Protein AF-A0A0D0V411-F1 (afdb_monomer_lite)

Structure (mmCIF, N/CA/C/O backbone):
data_AF-A0A0D0V411-F1
#
_entry.id   AF-A0A0D0V411-F1
#
loop_
_atom_site.group_PDB
_atom_site.id
_atom_site.type_symbol
_atom_site.label_atom_id
_atom_site.label_alt_id
_atom_site.label_comp_id
_atom_site.label_asym_id
_atom_site.label_entity_id
_atom_site.label_seq_id
_atom_site.pdbx_PDB_ins_code
_atom_site.Cartn_x
_atom_site.Cartn_y
_atom_site.Cartn_z
_atom_site.occupancy
_atom_site.B_iso_or_equiv
_atom_site.auth_seq_id
_atom_site.auth_comp_id
_atom_site.auth_asym_id
_atom_site.auth_atom_id
_atom_site.pdbx_PDB_model_num
ATOM 1 N N . MET A 1 1 ? 18.246 10.588 -54.964 1.00 43.28 1 MET A N 1
ATOM 2 C CA . MET A 1 1 ? 19.071 11.311 -53.969 1.00 43.28 1 MET A CA 1
ATOM 3 C C . MET A 1 1 ? 18.219 11.757 -52.771 1.00 43.28 1 MET A C 1
ATOM 5 O O . MET A 1 1 ? 18.131 12.940 -52.492 1.00 43.28 1 MET A O 1
ATOM 9 N N . THR A 1 2 ? 17.564 10.827 -52.066 1.00 48.88 2 THR A N 1
ATOM 10 C CA . THR A 1 2 ? 16.596 11.132 -50.979 1.00 48.88 2 THR A CA 1
ATOM 11 C C . THR A 1 2 ? 16.930 10.442 -49.648 1.00 48.88 2 THR A C 1
ATOM 13 O O . THR A 1 2 ? 16.265 10.668 -48.642 1.00 48.88 2 THR A O 1
ATOM 16 N N . SER A 1 3 ? 17.983 9.623 -49.605 1.00 53.06 3 SER A N 1
ATOM 17 C CA . SER A 1 3 ? 18.372 8.808 -48.447 1.00 53.06 3 SER A CA 1
ATOM 18 C C . SER A 1 3 ? 18.967 9.604 -47.277 1.00 53.06 3 SER A C 1
ATOM 20 O O . SER A 1 3 ? 18.960 9.112 -46.153 1.00 53.06 3 SER A O 1
ATOM 22 N N . SER A 1 4 ? 19.433 10.837 -47.498 1.00 58.56 4 SER A N 1
ATOM 23 C CA . SER A 1 4 ? 19.936 11.719 -46.433 1.00 58.56 4 SER A CA 1
ATOM 24 C C . SER A 1 4 ? 18.831 12.416 -45.628 1.00 58.56 4 SER A C 1
ATOM 26 O O . SER A 1 4 ? 19.117 12.951 -44.559 1.00 58.56 4 SER A O 1
ATOM 28 N N . LEU A 1 5 ? 17.580 12.399 -46.107 1.00 61.19 5 LEU A N 1
ATOM 29 C CA . LEU A 1 5 ? 16.441 13.050 -45.445 1.00 61.19 5 LEU A CA 1
ATOM 30 C C . LEU A 1 5 ? 15.728 12.134 -44.442 1.00 61.19 5 LEU A C 1
ATOM 32 O O . LEU A 1 5 ? 15.175 12.624 -43.461 1.00 61.19 5 LEU A O 1
ATOM 36 N N . LEU A 1 6 ? 15.799 10.811 -44.632 1.00 71.19 6 LEU A N 1
ATOM 37 C CA . LEU A 1 6 ? 15.185 9.827 -43.729 1.00 71.19 6 LEU A CA 1
ATOM 38 C C . LEU A 1 6 ? 15.686 9.935 -42.274 1.00 71.19 6 LEU A C 1
ATOM 40 O O . LEU A 1 6 ? 14.856 9.906 -41.365 1.00 71.19 6 LEU A O 1
ATOM 44 N N . PRO A 1 7 ? 16.998 10.113 -42.007 1.00 76.88 7 PRO A N 1
ATOM 45 C CA . PRO A 1 7 ? 17.489 10.291 -40.641 1.00 76.88 7 PRO A CA 1
ATOM 46 C C . PRO A 1 7 ? 16.997 11.583 -39.972 1.00 76.88 7 PRO A C 1
ATOM 48 O O . PRO A 1 7 ? 16.833 11.614 -38.754 1.00 76.88 7 PRO A O 1
ATOM 51 N N . LEU A 1 8 ? 16.772 12.648 -40.749 1.00 79.75 8 LEU A N 1
ATOM 52 C CA . LEU A 1 8 ? 16.294 13.945 -40.256 1.00 79.75 8 LEU A CA 1
ATOM 53 C C . LEU A 1 8 ? 14.801 13.901 -39.917 1.00 79.75 8 LEU A C 1
ATOM 55 O O . LEU A 1 8 ? 14.427 14.303 -38.820 1.00 79.75 8 LEU A O 1
ATOM 59 N N . GLU A 1 9 ? 13.980 13.341 -40.803 1.00 83.56 9 GLU A N 1
ATOM 60 C CA . GLU A 1 9 ? 12.541 13.106 -40.593 1.00 83.56 9 GLU A CA 1
ATOM 61 C C . GLU A 1 9 ? 12.272 12.278 -39.329 1.00 83.56 9 GLU A C 1
ATOM 63 O O . GLU A 1 9 ? 11.490 12.675 -38.466 1.00 83.56 9 GLU A O 1
ATOM 68 N N . LEU A 1 10 ? 12.998 11.167 -39.153 1.00 77.38 10 LEU A N 1
ATOM 69 C CA . LEU A 1 10 ? 12.896 10.335 -37.950 1.00 77.38 10 LEU A CA 1
ATOM 70 C C . LEU A 1 10 ? 13.258 11.107 -36.682 1.00 77.38 10 LEU A C 1
ATOM 72 O O . LEU A 1 10 ? 12.605 10.958 -35.652 1.00 77.38 10 LEU A O 1
ATOM 76 N N . ARG A 1 11 ? 14.295 11.943 -36.747 1.00 83.19 11 ARG A N 1
ATOM 77 C CA . ARG A 1 11 ? 14.756 12.723 -35.598 1.00 83.19 11 ARG A CA 1
ATOM 78 C C . ARG A 1 11 ? 13.772 13.833 -35.234 1.00 83.19 11 ARG A C 1
ATOM 80 O O . ARG A 1 11 ? 13.531 14.034 -34.048 1.00 83.19 11 ARG A O 1
ATOM 87 N N . ILE A 1 12 ? 13.169 14.493 -36.223 1.00 84.81 12 ILE A N 1
ATOM 88 C CA . ILE A 1 12 ? 12.089 15.470 -36.018 1.00 84.81 12 ILE A CA 1
ATOM 89 C C . ILE A 1 12 ? 10.877 14.778 -35.396 1.00 84.81 12 ILE A C 1
ATOM 91 O O . ILE A 1 12 ? 10.391 15.224 -34.362 1.00 84.81 12 ILE A O 1
ATOM 95 N N . ARG A 1 13 ? 10.467 13.625 -35.930 1.00 80.56 13 ARG A N 1
ATOM 96 C CA . ARG A 1 13 ? 9.345 12.849 -35.392 1.00 80.56 13 ARG A CA 1
ATOM 97 C C . ARG A 1 13 ? 9.576 12.375 -33.954 1.00 80.56 13 ARG A C 1
ATOM 99 O O . ARG A 1 13 ? 8.652 12.377 -33.144 1.00 80.56 13 ARG A O 1
ATOM 106 N N . ILE A 1 14 ? 10.811 12.004 -33.608 1.00 81.19 14 ILE A N 1
ATOM 107 C CA . ILE A 1 14 ? 11.193 11.681 -32.225 1.00 81.19 14 ILE A CA 1
ATOM 108 C C . ILE A 1 14 ? 11.068 12.919 -31.330 1.00 81.19 14 ILE A C 1
ATOM 110 O O . ILE A 1 14 ? 10.488 12.817 -30.250 1.00 81.19 14 ILE A O 1
ATOM 114 N N . LEU A 1 15 ? 11.565 14.080 -31.763 1.00 85.56 15 LEU A N 1
ATOM 115 C CA . LEU A 1 15 ? 11.461 15.324 -30.993 1.00 85.56 15 LEU A CA 1
ATOM 116 C C . LEU A 1 15 ? 10.003 15.763 -30.800 1.00 85.56 15 LEU A C 1
ATOM 118 O O . LEU A 1 15 ? 9.622 16.126 -29.691 1.00 85.56 15 LEU A O 1
ATOM 122 N N . GLU A 1 16 ? 9.168 15.646 -31.831 1.00 82.50 16 GLU A N 1
ATOM 123 C CA . GLU A 1 16 ? 7.724 15.884 -31.735 1.00 82.50 16 GLU A CA 1
ATOM 124 C C . GLU A 1 16 ? 7.070 14.936 -30.726 1.00 82.50 16 GLU A C 1
ATOM 126 O O . GLU A 1 16 ? 6.313 15.380 -29.868 1.00 82.50 16 GLU A O 1
ATOM 131 N N . SER A 1 17 ? 7.413 13.645 -30.757 1.00 76.75 17 SER A N 1
ATOM 132 C CA . SER A 1 17 ? 6.866 12.666 -29.810 1.00 76.75 17 SER A CA 1
ATOM 133 C C . SER A 1 17 ? 7.298 12.905 -28.359 1.00 76.75 17 SER A C 1
ATOM 135 O O . SER A 1 17 ? 6.556 12.574 -27.438 1.00 76.75 17 SER A O 1
ATOM 137 N N . GLN A 1 18 ? 8.480 13.488 -28.141 1.00 71.62 18 GLN A N 1
ATOM 138 C CA . GLN A 1 18 ? 8.963 13.851 -26.808 1.00 71.62 18 GLN A CA 1
ATOM 139 C C . GLN A 1 18 ? 8.278 15.113 -26.282 1.00 71.62 18 GLN A C 1
ATOM 141 O O . GLN A 1 18 ? 8.001 15.196 -25.089 1.00 71.62 18 GLN A O 1
ATOM 146 N N . LEU A 1 19 ? 8.000 16.079 -27.162 1.00 78.75 19 LEU A N 1
ATOM 147 C CA . LEU A 1 19 ? 7.380 17.347 -26.787 1.00 78.75 19 LEU A CA 1
ATOM 148 C C . LEU A 1 19 ? 5.860 17.225 -26.616 1.00 78.75 19 LEU A C 1
ATOM 150 O O . LEU A 1 19 ? 5.299 17.801 -25.689 1.00 78.75 19 LEU A O 1
ATOM 154 N N . PHE A 1 20 ? 5.200 16.471 -27.495 1.00 73.69 20 PHE A N 1
ATOM 155 C CA . PHE A 1 20 ? 3.738 16.373 -27.560 1.00 73.69 20 PHE A CA 1
ATOM 156 C C . PHE A 1 20 ? 3.181 15.032 -27.063 1.00 73.69 20 PHE A C 1
ATOM 158 O O . PHE A 1 20 ? 1.966 14.881 -26.943 1.00 73.69 20 PHE A O 1
ATOM 165 N N . GLY A 1 21 ? 4.046 14.063 -26.743 1.00 62.00 21 GLY A N 1
ATOM 166 C CA . GLY A 1 21 ? 3.636 12.691 -26.446 1.00 62.00 21 GLY A CA 1
ATOM 167 C C . GLY A 1 21 ? 3.222 11.920 -27.707 1.00 62.00 21 GLY A C 1
ATOM 168 O O . GLY A 1 21 ? 2.926 12.496 -28.753 1.00 62.00 21 GLY A O 1
ATOM 169 N N . VAL A 1 22 ? 3.209 10.585 -27.635 1.00 68.31 22 VAL A N 1
ATOM 170 C CA . VAL A 1 22 ? 2.729 9.748 -28.750 1.00 68.31 22 VAL A CA 1
ATOM 171 C C . VAL A 1 22 ? 1.205 9.633 -28.661 1.00 68.31 22 VAL A C 1
ATOM 173 O O . VAL A 1 22 ? 0.705 9.114 -27.658 1.00 68.31 22 VAL A O 1
ATOM 176 N N . PRO A 1 23 ? 0.447 10.067 -29.685 1.00 56.62 23 PRO A N 1
ATOM 177 C CA . PRO A 1 23 ? -1.002 9.940 -29.675 1.00 56.62 23 PRO A CA 1
ATOM 178 C C . PRO A 1 23 ? -1.403 8.461 -29.647 1.00 56.62 23 PRO A C 1
ATOM 180 O O . PRO A 1 23 ? -0.897 7.636 -30.412 1.00 56.62 23 PRO A O 1
ATOM 183 N N . SER A 1 24 ? -2.343 8.118 -28.765 1.00 49.78 24 SER A N 1
ATOM 184 C CA . SER A 1 24 ? -2.819 6.743 -28.545 1.00 49.78 24 SER A CA 1
ATOM 185 C C . SER A 1 24 ? -3.417 6.102 -29.804 1.00 49.78 24 SER A C 1
ATOM 187 O O . SER A 1 24 ? -3.483 4.879 -29.897 1.00 49.78 24 SER A O 1
ATOM 189 N N . SER A 1 25 ? -3.801 6.916 -30.791 1.00 57.09 25 SER A N 1
ATOM 190 C CA . SER A 1 25 ? -4.275 6.487 -32.109 1.00 57.09 25 SER A CA 1
ATOM 191 C C . SER A 1 25 ? -3.209 5.776 -32.948 1.00 57.09 25 SER A C 1
ATOM 193 O O . SER A 1 25 ? -3.562 4.922 -33.748 1.00 57.09 25 SER A O 1
ATOM 195 N N . VAL A 1 26 ? -1.918 6.069 -32.749 1.00 58.88 26 VAL A N 1
ATOM 196 C CA . VAL A 1 26 ? -0.802 5.403 -33.457 1.00 58.88 26 VAL A CA 1
ATOM 197 C C . VAL A 1 26 ? -0.412 4.084 -32.780 1.00 58.88 26 VAL A C 1
ATOM 199 O O . VAL A 1 26 ? 0.126 3.185 -33.416 1.00 58.88 26 VAL A O 1
ATOM 202 N N . LEU A 1 27 ? -0.702 3.953 -31.483 1.00 56.09 27 LEU A N 1
ATOM 203 C CA . LEU A 1 27 ? -0.490 2.725 -30.708 1.00 56.09 27 LEU A CA 1
ATOM 204 C C . LEU A 1 27 ? -1.666 1.742 -30.802 1.00 56.09 27 LEU A C 1
ATOM 206 O O . LEU A 1 27 ? -1.561 0.633 -30.278 1.00 56.09 27 LEU A O 1
ATOM 210 N N . SER A 1 28 ? -2.776 2.158 -31.412 1.00 46.66 28 SER A N 1
ATOM 211 C CA . SER A 1 28 ? -3.980 1.348 -31.560 1.00 46.66 28 SER A CA 1
ATOM 212 C C . SER A 1 28 ? -3.978 0.697 -32.939 1.00 46.66 28 SER A C 1
ATOM 214 O O . SER A 1 28 ? -4.107 1.386 -33.948 1.00 46.66 28 SER A O 1
ATOM 216 N N . ASP A 1 29 ? -3.829 -0.628 -32.985 1.00 51.69 29 ASP A N 1
ATOM 217 C CA . ASP A 1 29 ? -4.054 -1.398 -34.209 1.00 51.69 29 ASP A CA 1
ATOM 218 C C . ASP A 1 29 ? -5.486 -1.140 -34.721 1.00 51.69 29 ASP A C 1
ATOM 220 O O . ASP A 1 29 ? -6.440 -1.342 -33.960 1.00 51.69 29 ASP A O 1
ATOM 224 N N . PRO A 1 30 ? -5.687 -0.767 -36.001 1.00 55.00 30 PRO A N 1
ATOM 225 C CA . PRO A 1 30 ? -7.019 -0.524 -36.567 1.00 55.00 30 PRO A CA 1
ATOM 226 C C . PRO A 1 30 ? -7.894 -1.790 -36.661 1.00 55.00 30 PRO A C 1
ATOM 228 O O . PRO A 1 30 ? -9.068 -1.691 -37.004 1.00 55.00 30 PRO A O 1
ATOM 231 N N . ASN A 1 31 ? -7.347 -2.967 -36.334 1.00 47.56 31 ASN A N 1
ATOM 232 C CA . ASN A 1 31 ? -8.058 -4.250 -36.294 1.00 47.56 31 ASN A CA 1
ATOM 233 C C . ASN A 1 31 ? -8.446 -4.714 -34.877 1.00 47.56 31 ASN A C 1
ATOM 235 O O . ASN A 1 31 ? -8.949 -5.827 -34.725 1.00 47.56 31 ASN A O 1
ATOM 239 N N . SER A 1 32 ? -8.238 -3.903 -33.834 1.00 51.06 32 SER A N 1
ATOM 240 C CA . SER A 1 32 ? -8.748 -4.236 -32.499 1.00 51.06 32 SER A CA 1
ATOM 241 C C . SER A 1 32 ? -10.178 -3.709 -32.325 1.00 51.06 32 SER A C 1
ATOM 243 O O . SER A 1 32 ? -10.397 -2.509 -32.502 1.00 51.06 32 SER A O 1
ATOM 245 N N . PRO A 1 33 ? -11.157 -4.551 -31.939 1.00 44.12 33 PRO A N 1
ATOM 246 C CA . PRO A 1 33 ? -12.520 -4.096 -31.702 1.00 44.12 33 PRO A CA 1
ATOM 247 C C . PRO A 1 33 ? -12.576 -3.069 -30.558 1.00 44.12 33 PRO A C 1
ATOM 249 O O . PRO A 1 33 ? -11.821 -3.140 -29.587 1.00 44.12 33 PRO A O 1
ATOM 252 N N . SER A 1 34 ? -13.472 -2.098 -30.734 1.00 41.53 34 SER A N 1
ATOM 253 C CA . SER A 1 34 ? -13.699 -0.890 -29.931 1.00 41.53 34 SER A CA 1
ATOM 254 C C . SER A 1 34 ? -13.787 -1.105 -28.408 1.00 41.53 34 SER A C 1
ATOM 256 O O . SER A 1 34 ? -14.292 -2.138 -27.963 1.00 41.53 34 SER A O 1
ATOM 258 N N . PRO A 1 35 ? -13.402 -0.104 -27.588 1.00 46.84 35 PRO A N 1
ATOM 259 C CA . PRO A 1 35 ? -13.376 -0.214 -26.134 1.00 46.84 35 PRO A CA 1
ATOM 260 C C . PRO A 1 35 ? -14.776 -0.003 -25.543 1.00 46.84 35 PRO A C 1
ATOM 262 O O . PRO A 1 35 ? -15.149 1.099 -25.147 1.00 46.84 35 PRO A O 1
ATOM 265 N N . THR A 1 36 ? -15.563 -1.071 -25.456 1.00 35.34 36 THR A N 1
ATOM 266 C CA . THR A 1 36 ? -16.780 -1.097 -24.636 1.00 35.34 36 THR A CA 1
ATOM 267 C C . THR A 1 36 ? -16.441 -1.705 -23.274 1.00 35.34 36 THR A C 1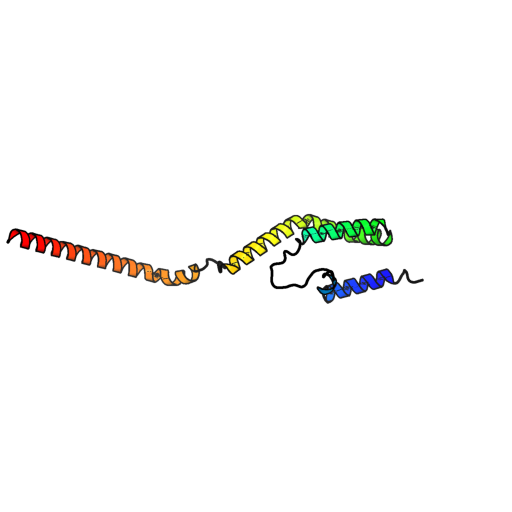
ATOM 269 O O . THR A 1 36 ? -16.272 -2.914 -23.141 1.00 35.34 36 THR A O 1
ATOM 272 N N . SER A 1 37 ? -16.271 -0.830 -22.276 1.00 41.69 37 SER A N 1
ATOM 273 C CA . SER A 1 37 ? -16.550 -1.058 -20.844 1.00 41.69 37 SER A CA 1
ATOM 274 C C . SER A 1 37 ? -16.250 -2.443 -20.251 1.00 41.69 37 SER A C 1
ATOM 276 O O . SER A 1 37 ? -17.049 -2.987 -19.493 1.00 41.69 37 SER A O 1
ATOM 278 N N . THR A 1 38 ? -15.086 -3.009 -20.543 1.00 34.84 38 THR A N 1
ATOM 279 C CA . THR A 1 38 ? -14.553 -4.148 -19.797 1.00 34.84 38 THR A CA 1
ATOM 280 C C . THR A 1 38 ? -13.075 -3.887 -19.615 1.00 34.84 38 THR A C 1
ATOM 282 O O . THR A 1 38 ? -12.430 -3.412 -20.545 1.00 34.84 38 THR A O 1
ATOM 285 N N . SER A 1 39 ? -12.561 -4.152 -18.414 1.00 43.16 39 SER A N 1
ATOM 286 C CA . SER A 1 39 ? -11.143 -4.148 -18.052 1.00 43.16 39 SER A CA 1
ATOM 287 C C . SER A 1 39 ? -10.351 -5.038 -19.023 1.00 43.16 39 SER A C 1
ATOM 289 O O . SER A 1 39 ? -10.084 -6.215 -18.777 1.00 43.16 39 SER A O 1
ATOM 291 N N . ALA A 1 40 ? -10.066 -4.505 -20.208 1.00 42.62 40 ALA A N 1
ATOM 292 C CA . ALA A 1 40 ? -9.315 -5.168 -21.244 1.00 42.62 40 ALA A CA 1
ATOM 293 C C . ALA A 1 40 ? -7.876 -5.105 -20.768 1.00 42.62 40 ALA A C 1
ATOM 295 O O . ALA A 1 40 ? -7.237 -4.059 -20.856 1.00 42.62 40 ALA A O 1
ATOM 296 N N . ARG A 1 41 ? -7.425 -6.217 -20.177 1.00 49.25 41 ARG A N 1
ATOM 297 C CA . ARG A 1 41 ? -6.029 -6.514 -19.854 1.00 49.25 41 ARG A CA 1
ATOM 298 C C . ARG A 1 41 ? -5.146 -5.959 -20.964 1.00 49.25 41 ARG A C 1
ATOM 300 O O . ARG A 1 41 ? -4.960 -6.605 -21.995 1.00 49.25 41 ARG A O 1
ATOM 307 N N . THR A 1 42 ? -4.605 -4.766 -20.756 1.00 52.78 42 THR A N 1
ATOM 308 C CA . THR A 1 42 ? -3.516 -4.278 -21.580 1.00 52.78 42 THR A CA 1
ATOM 309 C C . THR A 1 42 ? -2.413 -5.324 -21.426 1.00 52.78 42 THR A C 1
ATOM 311 O O . THR A 1 42 ? -2.102 -5.717 -20.295 1.00 52.78 42 THR A O 1
ATOM 314 N N . PRO A 1 43 ? -1.889 -5.896 -22.525 1.00 58.44 43 PRO A N 1
ATOM 315 C CA . PRO A 1 43 ? -0.819 -6.871 -22.414 1.00 58.44 43 PRO A CA 1
ATOM 316 C C . PRO A 1 43 ? 0.304 -6.208 -21.625 1.00 58.44 43 PRO A C 1
ATOM 318 O O . PRO A 1 43 ? 0.701 -5.085 -21.959 1.00 58.44 43 PRO A O 1
ATOM 321 N N . ALA A 1 44 ? 0.738 -6.879 -20.550 1.00 66.50 44 ALA A N 1
ATOM 322 C CA . ALA A 1 44 ? 1.691 -6.337 -19.588 1.00 66.50 44 ALA A CA 1
ATOM 323 C C . ALA A 1 44 ? 2.826 -5.638 -20.339 1.00 66.50 44 ALA A C 1
ATOM 325 O O . ALA A 1 44 ? 3.340 -6.175 -21.324 1.00 66.50 44 ALA A O 1
ATOM 326 N N . ILE A 1 45 ? 3.204 -4.438 -19.902 1.00 70.69 45 ILE A N 1
ATOM 327 C CA . ILE A 1 45 ? 4.150 -3.557 -20.611 1.00 70.69 45 ILE A CA 1
ATOM 328 C C . ILE A 1 45 ? 5.434 -4.313 -20.997 1.00 70.69 45 ILE A C 1
ATOM 330 O O . ILE A 1 45 ? 5.982 -4.130 -22.081 1.00 70.69 45 ILE A O 1
ATOM 334 N N . THR A 1 46 ? 5.842 -5.271 -20.169 1.00 68.56 46 THR A N 1
ATOM 335 C CA . THR A 1 46 ? 6.963 -6.185 -20.426 1.00 68.56 46 THR A CA 1
ATOM 336 C C . THR A 1 46 ? 6.813 -7.090 -21.653 1.00 68.56 46 THR A C 1
ATOM 338 O O . THR A 1 46 ? 7.798 -7.328 -22.351 1.00 68.56 46 THR A O 1
ATOM 341 N N . HIS A 1 47 ? 5.611 -7.582 -21.964 1.00 71.50 47 HIS A N 1
ATOM 342 C CA . HIS A 1 47 ? 5.350 -8.319 -23.204 1.00 71.50 47 HIS A CA 1
ATOM 343 C C . HIS A 1 47 ? 5.486 -7.415 -24.426 1.00 71.50 47 HIS A C 1
ATOM 345 O O . HIS A 1 47 ? 6.091 -7.818 -25.416 1.00 71.50 47 HIS A O 1
ATOM 351 N N . ARG A 1 48 ? 5.002 -6.173 -24.338 1.00 78.62 48 ARG A N 1
ATOM 352 C CA . ARG A 1 48 ? 5.143 -5.198 -25.425 1.00 78.62 48 ARG A CA 1
ATOM 353 C C . ARG A 1 48 ? 6.608 -4.834 -25.658 1.00 78.62 48 ARG A C 1
ATOM 355 O O . ARG A 1 48 ? 7.050 -4.857 -26.798 1.00 78.62 48 ARG A O 1
ATOM 362 N N . ILE A 1 49 ? 7.374 -4.593 -24.593 1.00 80.88 49 ILE A N 1
ATOM 363 C CA . ILE A 1 49 ? 8.820 -4.320 -24.674 1.00 80.88 49 ILE A CA 1
ATOM 364 C C . ILE A 1 49 ? 9.562 -5.484 -25.341 1.00 80.88 49 ILE A C 1
ATOM 366 O O . ILE A 1 49 ? 10.397 -5.261 -26.215 1.00 80.88 49 ILE A O 1
ATOM 370 N N . ARG A 1 50 ? 9.235 -6.732 -24.978 1.00 80.56 50 ARG A N 1
ATOM 371 C CA . ARG A 1 50 ? 9.856 -7.917 -25.586 1.00 80.56 50 ARG A CA 1
ATOM 372 C C . ARG A 1 50 ? 9.514 -8.054 -27.071 1.00 80.56 50 ARG A C 1
ATOM 374 O O . ARG A 1 50 ? 10.411 -8.319 -27.864 1.00 80.56 50 ARG A O 1
ATOM 381 N N . ASN A 1 51 ? 8.256 -7.835 -27.446 1.00 83.25 51 ASN A N 1
ATOM 382 C CA . ASN A 1 51 ? 7.828 -7.901 -28.844 1.00 83.25 51 ASN A CA 1
ATOM 383 C C . ASN A 1 51 ? 8.488 -6.795 -29.681 1.00 83.25 51 ASN A C 1
ATOM 385 O O . ASN A 1 51 ? 8.962 -7.056 -30.781 1.00 83.25 51 ASN A O 1
ATOM 389 N N . VAL A 1 52 ? 8.584 -5.577 -29.137 1.00 83.62 52 VAL A N 1
ATOM 390 C CA . VAL A 1 52 ? 9.268 -4.451 -29.790 1.00 83.62 52 VAL A CA 1
ATOM 391 C C . VAL A 1 52 ? 10.751 -4.748 -29.981 1.00 83.62 52 VAL A C 1
ATOM 393 O O . VAL A 1 52 ? 11.264 -4.521 -31.071 1.00 83.62 52 VAL A O 1
ATOM 396 N N . LYS A 1 53 ? 11.429 -5.314 -28.973 1.00 81.50 53 LYS A N 1
ATOM 397 C CA . LYS A 1 53 ? 12.813 -5.784 -29.116 1.00 81.50 53 LYS A CA 1
ATOM 398 C C . LYS A 1 53 ? 12.939 -6.778 -30.272 1.00 81.50 53 LYS A C 1
ATOM 400 O O . L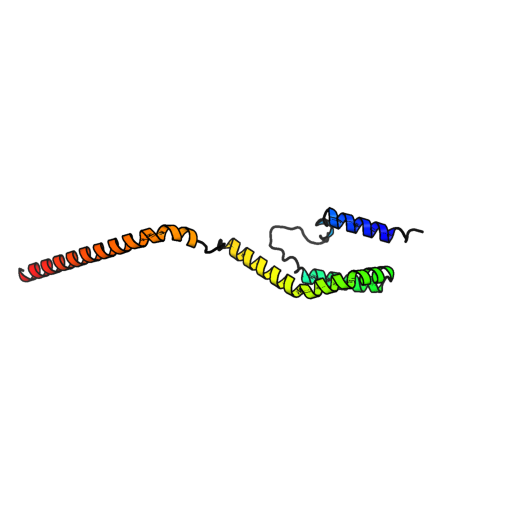YS A 1 53 ? 13.774 -6.586 -31.141 1.00 81.50 53 LYS A O 1
ATOM 405 N N . GLN A 1 54 ? 12.093 -7.805 -30.300 1.00 85.06 54 GLN A N 1
ATOM 406 C CA . GLN A 1 54 ? 12.172 -8.860 -31.309 1.00 85.06 54 GLN A CA 1
ATOM 407 C C . GLN A 1 54 ? 11.929 -8.329 -32.731 1.00 85.06 54 GLN A C 1
ATOM 409 O O . GLN A 1 54 ? 12.641 -8.713 -33.655 1.00 85.06 54 GLN A O 1
ATOM 414 N N . CYS A 1 55 ? 10.979 -7.406 -32.905 1.00 83.38 55 CYS A N 1
ATOM 415 C CA . CYS A 1 55 ? 10.767 -6.730 -34.187 1.00 83.38 55 CYS A CA 1
ATOM 416 C C . CYS A 1 55 ? 11.952 -5.840 -34.582 1.00 83.38 55 CYS A C 1
ATOM 418 O O . CYS A 1 55 ? 12.311 -5.781 -35.755 1.00 83.38 55 CYS A O 1
ATOM 420 N N . LEU A 1 56 ? 12.562 -5.140 -33.624 1.00 79.44 56 LEU A N 1
ATOM 421 C CA . LEU A 1 56 ? 13.724 -4.288 -33.873 1.00 79.44 56 LEU A CA 1
ATOM 422 C C . LEU A 1 56 ? 14.978 -5.094 -34.224 1.00 79.44 56 LEU A C 1
ATOM 424 O O . LEU A 1 56 ? 15.729 -4.670 -35.098 1.00 79.44 56 LEU A O 1
ATOM 428 N N . ASP A 1 57 ? 15.171 -6.254 -33.600 1.00 81.38 57 ASP A N 1
ATOM 429 C CA . ASP A 1 57 ? 16.268 -7.171 -33.911 1.00 81.38 57 ASP A CA 1
ATOM 430 C C . ASP A 1 57 ? 16.113 -7.716 -35.349 1.00 81.38 57 ASP A C 1
ATOM 432 O O . ASP A 1 57 ? 17.045 -7.628 -36.147 1.00 81.38 57 ASP A O 1
ATOM 436 N N . GLN A 1 58 ? 14.901 -8.142 -35.736 1.00 85.50 58 GLN A N 1
ATOM 437 C CA . GLN A 1 58 ? 14.586 -8.574 -37.111 1.00 85.50 58 GLN A CA 1
ATOM 438 C C . GLN A 1 58 ? 14.772 -7.454 -38.146 1.00 85.50 58 GLN A C 1
ATOM 440 O O . GLN A 1 58 ? 15.293 -7.672 -39.240 1.00 85.50 58 GLN A O 1
ATOM 445 N N . LEU A 1 59 ? 14.358 -6.230 -37.812 1.00 80.44 59 LEU A N 1
ATOM 446 C CA . LEU A 1 59 ? 14.512 -5.086 -38.707 1.00 80.44 59 LEU A CA 1
ATOM 447 C C . LEU A 1 59 ? 15.980 -4.649 -38.815 1.00 80.44 59 LEU A C 1
ATOM 449 O O . LEU A 1 59 ? 16.422 -4.234 -39.888 1.00 80.44 59 LEU A O 1
ATOM 453 N N . GLY A 1 60 ? 16.746 -4.791 -37.731 1.00 76.00 60 GLY A N 1
ATOM 454 C CA . GLY A 1 60 ? 18.191 -4.603 -37.704 1.00 76.00 60 GLY A CA 1
ATOM 455 C C . GLY A 1 60 ? 18.901 -5.539 -38.676 1.00 76.00 60 GLY A C 1
ATOM 456 O O . GLY A 1 60 ? 19.746 -5.082 -39.435 1.00 76.00 60 GLY A O 1
ATOM 457 N N . GLU A 1 61 ? 18.519 -6.815 -38.749 1.00 81.56 61 GLU A N 1
ATOM 458 C CA . GLU A 1 61 ? 19.095 -7.767 -39.712 1.00 81.56 61 GLU A CA 1
ATOM 459 C C . GLU A 1 61 ? 18.886 -7.339 -41.175 1.00 81.56 61 GLU A C 1
ATOM 461 O O . GLU A 1 61 ? 19.775 -7.538 -42.003 1.00 81.56 61 GLU A O 1
ATOM 466 N N . SER A 1 62 ? 17.762 -6.677 -41.476 1.00 83.62 62 SER A N 1
ATOM 467 C CA . SER A 1 62 ? 17.415 -6.221 -42.830 1.00 83.62 62 SER A CA 1
ATOM 468 C C . SER A 1 62 ? 18.124 -4.937 -43.296 1.00 83.62 62 SER A C 1
ATOM 470 O O . SER A 1 62 ? 18.144 -4.660 -44.496 1.00 83.62 62 SER A O 1
ATOM 472 N N . SER A 1 63 ? 18.693 -4.129 -42.386 1.00 84.56 63 SER A N 1
ATOM 473 C CA . SER A 1 63 ? 19.250 -2.809 -42.727 1.00 84.56 63 SER A CA 1
ATOM 474 C C . SER A 1 63 ? 20.395 -2.371 -41.809 1.00 84.56 63 SER A C 1
ATOM 476 O O . SER A 1 63 ? 20.207 -2.115 -40.620 1.00 84.56 63 SER A O 1
ATOM 478 N N . ASP A 1 64 ? 21.584 -2.159 -42.379 1.00 76.88 64 ASP A N 1
ATOM 479 C CA . ASP A 1 64 ? 22.773 -1.709 -41.635 1.00 76.88 64 ASP A CA 1
ATOM 480 C C . ASP A 1 64 ? 22.633 -0.293 -41.041 1.00 76.88 64 ASP A C 1
ATOM 482 O O . ASP A 1 64 ? 23.257 0.033 -40.028 1.00 76.88 64 ASP A O 1
ATOM 486 N N . GLY A 1 65 ? 21.778 0.553 -41.628 1.00 76.88 65 GLY A N 1
ATOM 487 C CA . GLY A 1 65 ? 21.444 1.864 -41.061 1.00 76.88 65 GLY A CA 1
ATOM 488 C C . GLY A 1 65 ? 20.653 1.747 -39.756 1.00 76.88 65 GLY A C 1
ATOM 489 O O . GLY A 1 65 ? 20.881 2.513 -38.818 1.00 76.88 65 GLY A O 1
ATOM 490 N N . VAL A 1 66 ? 19.770 0.747 -39.673 1.00 75.94 66 VAL A N 1
ATOM 491 C CA . VAL A 1 66 ? 19.014 0.428 -38.457 1.00 75.94 66 VAL A CA 1
ATOM 492 C C . VAL A 1 66 ? 19.934 -0.196 -37.413 1.00 75.94 66 VAL A C 1
ATOM 494 O O . VAL A 1 66 ? 19.837 0.196 -36.256 1.00 75.94 66 VAL A O 1
ATOM 497 N N . LYS A 1 67 ? 20.891 -1.054 -37.800 1.00 76.44 67 LYS A N 1
ATOM 498 C CA . LYS A 1 67 ? 21.896 -1.608 -36.868 1.00 76.44 67 LYS A CA 1
ATOM 499 C C . LYS A 1 67 ? 22.695 -0.523 -36.154 1.00 76.44 67 LYS A C 1
ATOM 501 O O . LYS A 1 67 ? 22.772 -0.540 -34.932 1.00 76.44 67 LYS A O 1
ATOM 506 N N . ARG A 1 68 ? 23.221 0.467 -36.888 1.00 78.81 68 ARG A N 1
ATOM 507 C CA . ARG A 1 68 ? 23.972 1.588 -36.285 1.00 78.81 68 ARG A CA 1
ATOM 508 C C . ARG A 1 68 ? 23.132 2.414 -35.317 1.00 78.81 68 ARG A C 1
ATOM 510 O O . ARG A 1 68 ? 23.637 2.873 -34.297 1.00 78.81 68 ARG A O 1
ATOM 517 N N . LEU A 1 69 ? 21.853 2.614 -35.634 1.00 78.06 69 LEU A N 1
ATOM 518 C CA . LEU A 1 69 ? 20.915 3.248 -34.711 1.00 78.06 69 LEU A CA 1
ATOM 519 C C . LEU A 1 69 ? 20.704 2.372 -33.475 1.00 78.06 69 LEU A C 1
ATOM 521 O O . LEU A 1 69 ? 20.838 2.869 -32.360 1.00 78.06 69 LEU A O 1
ATOM 525 N N . LEU A 1 70 ? 20.430 1.080 -33.664 1.00 76.81 70 LEU A N 1
ATOM 526 C CA . LEU A 1 70 ? 20.211 0.117 -32.588 1.00 76.81 70 LEU A CA 1
ATOM 527 C C . LEU A 1 70 ? 21.393 0.068 -31.622 1.00 76.81 70 LEU A C 1
ATOM 529 O O . LEU A 1 70 ? 21.204 0.054 -30.412 1.00 76.81 70 LEU A O 1
ATOM 533 N N . GLU A 1 71 ? 22.609 0.117 -32.154 1.00 80.69 71 GLU A N 1
ATOM 534 C CA . GLU A 1 71 ? 23.846 0.125 -31.384 1.00 80.69 71 GLU A CA 1
ATOM 535 C C . GLU A 1 71 ? 23.951 1.367 -30.487 1.00 80.69 71 GLU A C 1
ATOM 537 O O . GLU A 1 71 ? 24.311 1.252 -29.316 1.00 80.69 71 GLU A O 1
ATOM 542 N N . GLY A 1 72 ? 23.486 2.528 -30.964 1.00 81.12 72 GLY A N 1
ATOM 543 C CA . GLY A 1 72 ? 23.336 3.742 -30.152 1.00 81.12 72 GLY A CA 1
ATOM 544 C C . GLY A 1 72 ? 22.223 3.678 -29.090 1.00 81.12 72 GLY A C 1
ATOM 545 O O . GLY A 1 72 ? 22.269 4.420 -28.107 1.00 81.12 72 GLY A O 1
ATOM 546 N N . TYR A 1 73 ? 21.233 2.794 -29.251 1.00 79.50 73 TYR A N 1
ATOM 547 C CA . TYR A 1 73 ? 20.141 2.574 -28.289 1.00 79.50 73 TYR A CA 1
ATOM 548 C C . TYR A 1 73 ? 20.320 1.320 -27.418 1.00 79.50 73 TYR A C 1
ATOM 550 O O . TYR A 1 73 ? 19.550 1.123 -26.476 1.00 79.50 73 TYR A O 1
ATOM 558 N N . SER A 1 74 ? 21.347 0.512 -27.680 1.00 80.50 74 SER A N 1
ATOM 559 C CA . SER A 1 74 ? 21.606 -0.785 -27.041 1.00 80.50 74 SER A CA 1
ATOM 560 C C . SER A 1 74 ? 21.670 -0.689 -25.515 1.00 80.50 74 SER A C 1
ATOM 562 O O . SER A 1 74 ? 21.025 -1.466 -24.813 1.00 80.50 74 SER A O 1
ATOM 564 N N . VAL A 1 75 ? 22.353 0.336 -25.002 1.00 85.25 75 VAL A N 1
ATOM 565 C CA . VAL A 1 75 ? 22.482 0.615 -23.565 1.00 85.25 75 VAL A CA 1
ATOM 566 C C . VAL A 1 75 ? 21.126 0.938 -22.932 1.00 85.25 75 VAL A C 1
ATOM 568 O O . VAL A 1 75 ? 20.801 0.431 -21.861 1.00 85.25 75 VAL A O 1
ATOM 571 N N . LYS A 1 76 ? 20.293 1.741 -23.606 1.00 85.44 76 LYS A N 1
ATOM 572 C CA . LYS A 1 76 ? 18.956 2.101 -23.103 1.00 85.44 76 LYS A CA 1
ATOM 573 C C . LYS A 1 76 ? 18.031 0.889 -23.093 1.00 85.44 76 LYS A C 1
ATOM 575 O O . LYS A 1 76 ? 17.261 0.713 -22.155 1.00 85.44 76 LYS A O 1
ATOM 580 N N . LEU A 1 77 ? 18.121 0.048 -24.122 1.00 82.06 77 LEU A N 1
ATOM 581 C CA . LEU A 1 77 ? 17.343 -1.180 -24.209 1.00 82.06 77 LEU A CA 1
ATOM 582 C C . LEU A 1 77 ? 17.745 -2.171 -23.109 1.00 82.06 77 LEU A C 1
ATOM 584 O O . LEU A 1 77 ? 16.871 -2.733 -22.457 1.00 82.06 77 LEU A O 1
ATOM 588 N N . ALA A 1 78 ? 19.047 -2.347 -22.871 1.00 84.44 78 ALA A N 1
ATOM 589 C CA . ALA A 1 78 ? 19.559 -3.192 -21.796 1.00 84.44 78 ALA A CA 1
ATOM 590 C C . ALA A 1 78 ? 19.062 -2.723 -20.420 1.00 84.44 78 ALA A C 1
ATOM 592 O O . ALA A 1 78 ? 18.499 -3.523 -19.678 1.00 84.44 78 ALA A O 1
ATOM 593 N N . MET A 1 79 ? 19.151 -1.419 -20.139 1.00 86.56 79 MET A N 1
ATOM 594 C CA . MET A 1 79 ? 18.653 -0.819 -18.897 1.00 86.56 79 MET A CA 1
ATOM 595 C C . MET A 1 79 ? 17.149 -1.065 -18.688 1.00 86.56 79 MET A C 1
ATOM 597 O O . MET A 1 79 ? 16.718 -1.419 -17.595 1.00 86.56 79 MET A O 1
ATOM 601 N N . VAL A 1 80 ? 16.331 -0.920 -19.737 1.00 85.06 80 VAL A N 1
ATOM 602 C CA . VAL A 1 80 ? 14.880 -1.173 -19.655 1.00 85.06 80 VAL A CA 1
ATOM 603 C C . VAL A 1 80 ? 14.567 -2.657 -19.434 1.00 85.06 80 VAL A C 1
ATOM 605 O O . VAL A 1 80 ? 13.600 -2.987 -18.749 1.00 85.06 80 VAL A O 1
ATOM 608 N N . LEU A 1 81 ? 15.361 -3.564 -20.006 1.00 85.00 81 LEU A N 1
ATOM 609 C CA . LEU A 1 81 ? 15.189 -5.005 -19.811 1.00 85.00 81 LEU A CA 1
ATOM 610 C C . LEU A 1 81 ? 15.605 -5.456 -18.411 1.00 85.00 81 LEU A C 1
ATOM 612 O O . LEU A 1 81 ? 14.942 -6.321 -17.844 1.00 85.00 81 LEU A O 1
ATOM 616 N N . GLU A 1 82 ? 16.662 -4.866 -17.861 1.00 88.56 82 GLU A N 1
ATOM 617 C CA . GLU A 1 82 ? 17.090 -5.088 -16.480 1.00 88.56 82 GLU A CA 1
ATOM 618 C C . GLU A 1 82 ? 16.020 -4.589 -15.500 1.00 88.56 82 GLU A C 1
ATOM 620 O O . GLU A 1 82 ? 15.540 -5.353 -14.667 1.00 88.56 82 GLU A O 1
ATOM 625 N N . ALA A 1 83 ? 15.511 -3.372 -15.711 1.00 89.31 83 ALA A N 1
ATOM 626 C CA . ALA A 1 83 ? 14.420 -2.803 -14.920 1.00 89.31 83 ALA A CA 1
ATOM 627 C C . ALA A 1 83 ? 13.056 -3.496 -15.138 1.00 89.31 83 ALA A C 1
ATOM 629 O O . ALA A 1 83 ? 12.075 -3.173 -14.467 1.00 89.31 83 ALA A O 1
ATOM 630 N N . ALA A 1 84 ? 12.938 -4.454 -16.064 1.00 85.00 84 ALA A N 1
ATOM 631 C CA . ALA A 1 84 ? 11.661 -5.097 -16.368 1.00 85.00 84 ALA A CA 1
ATOM 632 C C . ALA A 1 84 ? 11.110 -5.932 -15.197 1.00 85.00 84 ALA A C 1
ATOM 634 O O . ALA A 1 84 ? 9.896 -6.134 -15.108 1.00 85.00 84 ALA A O 1
ATOM 635 N N . SER A 1 85 ? 11.960 -6.461 -14.305 1.00 86.31 85 SER A N 1
ATOM 636 C CA . SER A 1 85 ? 11.499 -7.080 -13.050 1.00 86.31 85 SER A CA 1
ATOM 637 C C . SER A 1 85 ? 10.824 -6.063 -12.145 1.00 86.31 85 SER A C 1
ATOM 639 O O . SER A 1 85 ? 9.717 -6.321 -11.676 1.00 86.31 85 SER A O 1
ATOM 641 N N . ASP A 1 86 ? 11.452 -4.909 -11.981 1.00 92.12 86 ASP A N 1
ATOM 642 C CA . ASP A 1 86 ? 11.050 -3.882 -11.027 1.00 92.12 86 ASP A CA 1
ATOM 643 C C . ASP A 1 86 ? 9.783 -3.184 -11.510 1.00 92.12 86 ASP A C 1
ATOM 645 O O . ASP A 1 86 ? 8.843 -3.001 -10.744 1.00 92.12 86 ASP A O 1
ATOM 649 N N . ILE A 1 87 ? 9.683 -2.941 -12.822 1.00 88.69 87 ILE A N 1
ATOM 650 C CA . ILE A 1 87 ? 8.460 -2.456 -13.473 1.00 88.69 87 ILE A CA 1
ATOM 651 C C . ILE A 1 87 ? 7.290 -3.424 -13.230 1.00 88.69 87 ILE A C 1
ATOM 653 O O . ILE A 1 87 ? 6.170 -2.979 -12.996 1.00 88.69 87 ILE A O 1
ATOM 657 N N . ARG A 1 88 ? 7.523 -4.747 -13.241 1.00 86.81 88 ARG A N 1
ATOM 658 C CA . ARG A 1 88 ? 6.470 -5.732 -12.911 1.00 86.81 88 ARG A CA 1
ATOM 659 C C . ARG A 1 88 ? 6.122 -5.752 -11.430 1.00 86.81 88 ARG A C 1
ATOM 661 O O . ARG A 1 88 ? 4.980 -6.064 -11.108 1.00 86.81 88 ARG A O 1
ATOM 668 N N . GLY A 1 89 ? 7.092 -5.507 -10.551 1.00 90.69 89 GLY A N 1
ATOM 669 C CA . GLY A 1 89 ? 6.843 -5.311 -9.123 1.00 90.69 89 GLY A CA 1
ATOM 670 C C . GLY A 1 89 ? 5.911 -4.122 -8.923 1.00 90.69 89 GLY A C 1
ATOM 671 O O . GLY A 1 89 ? 4.771 -4.304 -8.512 1.00 90.69 89 GLY A O 1
ATOM 672 N N . ALA A 1 90 ? 6.335 -2.954 -9.403 1.00 91.19 90 ALA A N 1
ATOM 673 C CA . ALA A 1 90 ? 5.567 -1.719 -9.324 1.00 91.19 90 ALA A CA 1
ATOM 674 C C . ALA A 1 90 ? 4.170 -1.834 -9.963 1.00 91.19 90 ALA A C 1
ATOM 676 O O . ALA A 1 90 ? 3.201 -1.329 -9.410 1.00 91.19 90 ALA A O 1
ATOM 677 N N . GLU A 1 91 ? 4.019 -2.522 -11.102 1.00 89.88 91 GLU A N 1
ATOM 678 C CA . GLU A 1 91 ? 2.701 -2.746 -11.720 1.00 89.88 91 GLU A CA 1
ATOM 679 C C . GLU A 1 91 ? 1.764 -3.562 -10.812 1.00 89.88 91 GLU A C 1
ATOM 681 O O . GLU A 1 91 ? 0.566 -3.277 -10.751 1.00 89.88 91 GLU A O 1
ATOM 686 N N . ARG A 1 92 ? 2.283 -4.579 -10.109 1.00 91.69 92 ARG A N 1
ATOM 687 C CA . ARG A 1 92 ? 1.483 -5.347 -9.144 1.00 91.69 92 ARG A CA 1
ATOM 688 C C . ARG A 1 92 ? 1.111 -4.492 -7.945 1.00 91.69 92 ARG A C 1
ATOM 690 O O . ARG A 1 92 ? -0.063 -4.477 -7.592 1.00 91.69 92 ARG A O 1
ATOM 697 N N . ASP A 1 93 ? 2.072 -3.761 -7.395 1.00 92.94 93 ASP A N 1
ATOM 698 C CA . ASP A 1 93 ? 1.859 -2.912 -6.223 1.00 92.94 93 ASP A CA 1
ATOM 699 C C . ASP A 1 93 ? 0.817 -1.826 -6.524 1.00 92.94 93 ASP A C 1
ATOM 701 O O . ASP A 1 93 ? -0.101 -1.602 -5.742 1.00 92.94 93 ASP A O 1
ATOM 705 N N . LEU A 1 94 ? 0.875 -1.207 -7.708 1.00 91.19 94 LEU A N 1
ATOM 706 C CA . LEU A 1 94 ? -0.123 -0.227 -8.145 1.00 91.19 94 LEU A CA 1
ATOM 707 C C . LEU A 1 94 ? -1.525 -0.833 -8.273 1.00 91.19 94 LEU A C 1
ATOM 709 O O . LEU A 1 94 ? -2.500 -0.195 -7.880 1.00 91.19 94 LEU A O 1
ATOM 713 N N . ARG A 1 95 ? -1.642 -2.067 -8.778 1.00 89.81 95 ARG A N 1
ATOM 714 C CA . ARG A 1 95 ? -2.931 -2.780 -8.830 1.00 89.81 95 ARG A CA 1
ATOM 715 C C . ARG A 1 95 ? -3.445 -3.126 -7.442 1.00 89.81 95 ARG A C 1
ATOM 717 O O . ARG A 1 95 ? -4.644 -3.046 -7.200 1.00 89.81 95 ARG A O 1
ATOM 724 N N . GLU A 1 96 ? -2.560 -3.526 -6.539 1.00 90.94 96 GLU A N 1
ATOM 725 C CA . GLU A 1 96 ? -2.923 -3.792 -5.152 1.00 90.94 96 GLU A CA 1
ATOM 726 C C . GLU A 1 96 ? -3.429 -2.518 -4.472 1.00 90.94 96 GLU A C 1
ATOM 728 O O . GLU A 1 96 ? -4.511 -2.531 -3.887 1.00 90.94 96 GLU A O 1
ATOM 733 N N . ILE A 1 97 ? -2.723 -1.398 -4.640 1.00 88.44 97 ILE A N 1
ATOM 734 C CA . ILE A 1 97 ? 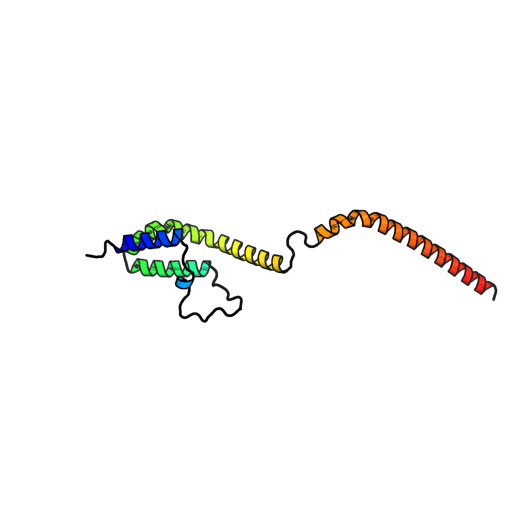-3.148 -0.084 -4.148 1.00 88.44 97 ILE A CA 1
ATOM 735 C C . ILE A 1 97 ? -4.510 0.303 -4.733 1.00 88.44 97 ILE A C 1
ATOM 737 O O . ILE A 1 97 ? -5.373 0.770 -3.997 1.00 88.44 97 ILE A O 1
ATOM 741 N N . GLU A 1 98 ? -4.748 0.080 -6.027 1.00 88.44 98 GLU A N 1
ATOM 742 C CA . GLU A 1 98 ? -6.041 0.353 -6.665 1.00 88.44 98 GLU A CA 1
ATOM 743 C C . GLU A 1 98 ? -7.176 -0.492 -6.060 1.00 88.44 98 GLU A C 1
ATOM 745 O O . GLU A 1 98 ? -8.262 0.021 -5.771 1.00 88.44 98 GLU A O 1
ATOM 750 N N . VAL A 1 99 ? -6.918 -1.773 -5.783 1.00 89.81 99 VAL A N 1
ATOM 751 C CA . VAL A 1 99 ? -7.871 -2.648 -5.086 1.00 89.81 99 VAL A CA 1
ATOM 752 C C . VAL A 1 99 ? -8.121 -2.156 -3.658 1.00 89.81 99 VAL A C 1
ATOM 754 O O . VAL A 1 99 ? -9.277 -2.072 -3.243 1.00 89.81 99 VAL A O 1
ATOM 757 N N . LEU A 1 100 ? -7.083 -1.799 -2.904 1.00 85.94 100 LEU A N 1
ATOM 758 C CA . LEU A 1 100 ? -7.216 -1.289 -1.534 1.00 85.94 100 LEU A CA 1
ATOM 759 C C . LEU A 1 100 ? -7.968 0.047 -1.488 1.00 85.94 100 LEU A C 1
ATOM 761 O O . LEU A 1 100 ? -8.835 0.241 -0.634 1.00 85.94 100 LEU A O 1
ATOM 765 N N . LYS A 1 101 ? -7.721 0.915 -2.468 1.00 85.00 101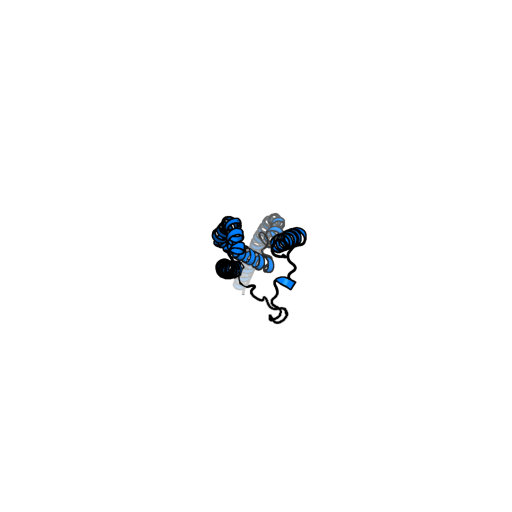 LYS A N 1
ATOM 766 C CA . LYS A 1 101 ? -8.448 2.164 -2.689 1.00 85.00 101 LYS A CA 1
ATOM 767 C C . LYS A 1 101 ? -9.928 1.929 -2.969 1.00 85.00 101 LYS A C 1
ATOM 769 O O . LYS A 1 101 ? -10.775 2.575 -2.358 1.00 85.00 101 LYS A O 1
ATOM 774 N N . SER A 1 102 ? -10.262 0.964 -3.831 1.00 86.88 102 SER A N 1
ATOM 775 C CA . SER A 1 102 ? -11.665 0.602 -4.103 1.00 86.88 102 SER A CA 1
ATOM 776 C C . SER A 1 102 ? -12.399 0.099 -2.855 1.00 86.88 102 SER A C 1
ATOM 778 O O . SER A 1 102 ? -13.602 0.301 -2.711 1.00 86.88 102 SER A O 1
ATOM 780 N N . ARG A 1 103 ? -11.661 -0.510 -1.921 1.00 85.56 103 ARG A N 1
ATOM 781 C CA . ARG A 1 103 ? -12.169 -0.978 -0.629 1.00 85.56 103 ARG A CA 1
ATOM 782 C C . ARG A 1 103 ? -12.181 0.111 0.447 1.00 85.56 103 ARG A C 1
ATOM 784 O O . ARG A 1 103 ? -12.495 -0.202 1.589 1.00 85.56 103 ARG A O 1
ATOM 791 N N . GLN A 1 104 ? -11.831 1.354 0.099 1.00 77.88 104 GLN A N 1
ATOM 792 C CA . GLN A 1 104 ? -11.748 2.495 1.019 1.00 77.88 104 GLN A CA 1
ATOM 793 C C . GLN A 1 104 ? -10.837 2.233 2.231 1.00 77.88 104 GLN A C 1
ATOM 795 O O . GLN A 1 104 ? -10.993 2.846 3.283 1.00 77.88 104 GLN A O 1
ATOM 800 N N . VAL A 1 105 ? -9.843 1.351 2.076 1.00 75.75 105 VAL A N 1
ATOM 801 C CA . VAL A 1 105 ? -8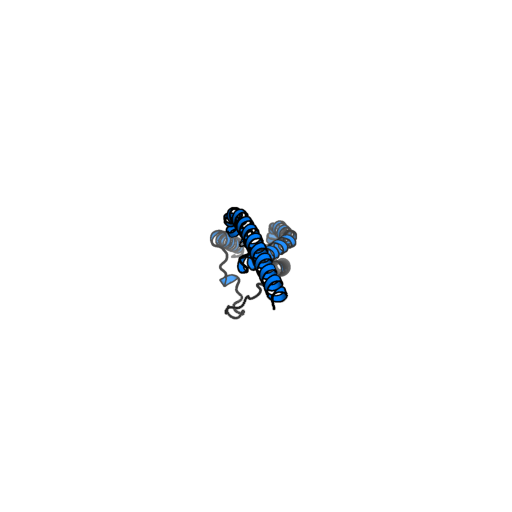.825 1.069 3.103 1.00 75.75 105 VAL A CA 1
ATOM 802 C C . VAL A 1 105 ? -7.631 2.014 2.927 1.00 75.75 105 VAL A C 1
ATOM 804 O O . VAL A 1 105 ? -6.478 1.638 3.116 1.00 75.75 105 VAL A O 1
ATOM 807 N N . GLU A 1 106 ? -7.887 3.252 2.503 1.00 71.75 106 GLU A N 1
ATOM 808 C CA . GLU A 1 106 ? -6.851 4.280 2.476 1.00 71.75 106 GLU A CA 1
ATOM 809 C C . GLU A 1 106 ? -6.563 4.695 3.933 1.00 71.75 106 GLU A C 1
ATOM 811 O O . GLU A 1 106 ? -7.468 5.062 4.681 1.00 71.75 106 GLU A O 1
ATOM 816 N N . GLY A 1 107 ? -5.309 4.571 4.379 1.00 70.94 107 GLY A N 1
ATOM 817 C CA . GLY A 1 107 ? -4.928 4.829 5.775 1.00 70.94 107 GLY A CA 1
ATOM 818 C C . GLY A 1 107 ? -5.307 3.691 6.735 1.00 70.94 107 GLY A C 1
ATOM 819 O O . GLY A 1 107 ? -5.287 2.520 6.372 1.00 70.94 107 GLY A O 1
ATOM 820 N N . SER A 1 108 ? -5.633 4.010 7.993 1.00 74.00 108 SER A N 1
ATOM 821 C CA . SER A 1 108 ? -6.142 3.016 8.963 1.00 74.00 108 SER A CA 1
ATOM 822 C C . SER A 1 108 ? -7.663 2.788 8.852 1.00 74.00 108 SER A C 1
ATOM 824 O O . SER A 1 108 ? -8.296 2.358 9.818 1.00 74.00 108 SER A O 1
ATOM 826 N N . GLY A 1 109 ? -8.268 3.094 7.697 1.00 76.56 109 GLY A N 1
ATOM 827 C CA . GLY A 1 109 ? -9.715 3.006 7.487 1.00 76.56 109 GLY A CA 1
ATOM 828 C C . GLY A 1 109 ? -10.482 3.922 8.445 1.00 76.56 109 GLY A C 1
ATOM 829 O O . GLY A 1 109 ? -10.158 5.096 8.598 1.00 76.56 109 GLY A O 1
ATOM 830 N N . GLU A 1 110 ? -11.469 3.380 9.157 1.00 76.00 110 GLU A N 1
ATOM 831 C CA . GLU A 1 110 ? -12.289 4.136 10.119 1.00 76.00 110 GLU A CA 1
ATOM 832 C C . GLU A 1 110 ? -11.559 4.498 11.425 1.00 76.00 110 GLU A C 1
ATOM 834 O O . GLU A 1 110 ? -12.129 5.159 12.295 1.00 76.00 110 GLU A O 1
ATOM 839 N N . LEU A 1 111 ? -10.296 4.095 11.604 1.00 75.44 111 LEU A N 1
ATOM 840 C CA . LEU A 1 111 ? -9.579 4.317 12.862 1.00 75.44 111 LEU A CA 1
ATOM 841 C C . LEU A 1 111 ? -9.476 5.805 13.228 1.00 75.44 111 LEU A C 1
ATOM 843 O O . LEU A 1 111 ? -9.564 6.147 14.407 1.00 75.44 111 LEU A O 1
ATOM 847 N N . GLU A 1 112 ? -9.348 6.691 12.240 1.00 78.75 112 GLU A N 1
ATOM 848 C CA . GLU A 1 112 ? -9.333 8.141 12.469 1.00 78.75 112 GLU A CA 1
ATOM 849 C C . GLU A 1 112 ? -10.648 8.647 13.070 1.00 78.75 112 GLU A C 1
ATOM 851 O O . GLU A 1 112 ? -10.639 9.531 13.924 1.00 78.75 112 GLU A O 1
ATOM 856 N N . GLN A 1 113 ? -11.770 8.026 12.706 1.00 81.25 113 GLN A N 1
ATOM 857 C CA . GLN A 1 113 ? -13.095 8.347 13.237 1.00 81.25 113 GLN A CA 1
ATOM 858 C C . GLN A 1 113 ? -13.276 7.821 14.670 1.00 81.25 113 GLN A C 1
ATOM 860 O O . GLN A 1 113 ? -14.051 8.373 15.451 1.00 81.25 113 GLN A O 1
ATOM 865 N N . LEU A 1 114 ? -12.526 6.781 15.048 1.00 79.94 114 LEU A N 1
ATOM 866 C CA . LEU A 1 114 ? -12.557 6.177 16.383 1.00 79.94 114 LEU A CA 1
ATOM 867 C C . LEU A 1 114 ? -11.624 6.871 17.390 1.00 79.94 114 LEU A C 1
ATOM 869 O O . LEU A 1 114 ? -11.827 6.751 18.603 1.00 79.94 114 LEU A O 1
ATOM 873 N N . LEU A 1 115 ? -10.616 7.620 16.929 1.00 82.94 115 LEU A N 1
ATOM 874 C CA . LEU A 1 115 ? -9.701 8.365 17.804 1.00 82.94 115 LEU A CA 1
ATOM 875 C C . LEU A 1 115 ? -10.424 9.392 18.705 1.00 82.94 115 LEU A C 1
ATOM 877 O O . LEU A 1 115 ? -10.154 9.384 19.912 1.00 82.94 115 LEU A O 1
ATOM 881 N N . PRO A 1 116 ? -11.379 10.207 18.204 1.00 87.94 116 PRO A N 1
ATOM 882 C CA . PRO A 1 116 ? -12.160 11.136 19.026 1.00 87.94 116 PRO A CA 1
ATOM 883 C C . PRO A 1 116 ? -13.082 10.462 20.049 1.00 87.94 116 PRO A C 1
ATOM 885 O O . PRO A 1 116 ? -13.453 11.085 21.041 1.00 87.94 116 PRO A O 1
ATOM 888 N N . LEU A 1 117 ? -13.457 9.196 19.834 1.00 85.44 117 LEU A N 1
ATOM 889 C CA . LEU A 1 117 ? -14.395 8.462 20.694 1.00 85.44 117 LEU A CA 1
ATOM 890 C C . LEU A 1 117 ? -13.718 7.806 21.908 1.00 85.44 117 LEU A C 1
ATOM 892 O O . LEU A 1 117 ? -14.377 7.537 22.914 1.00 85.44 117 LEU A O 1
ATOM 896 N N . ARG A 1 118 ? -12.393 7.601 21.874 1.00 84.88 118 ARG A N 1
ATOM 897 C CA . ARG A 1 118 ? -11.613 7.064 23.008 1.00 84.88 118 ARG A CA 1
ATOM 898 C C . ARG A 1 118 ? -11.865 7.747 24.361 1.00 84.88 118 ARG A C 1
ATOM 900 O O . ARG A 1 118 ? -12.016 7.015 25.344 1.00 84.88 118 ARG A O 1
ATOM 907 N N . PRO A 1 119 ? -11.887 9.090 24.484 1.00 89.81 119 PRO A N 1
ATOM 908 C CA . PRO A 1 119 ? -12.137 9.734 25.773 1.00 89.81 119 PRO A CA 1
ATOM 909 C C . PRO A 1 119 ? -13.519 9.408 26.350 1.00 89.81 119 PRO A C 1
ATOM 911 O O . PRO A 1 119 ? -13.632 9.272 27.566 1.00 89.81 119 PRO A O 1
ATOM 914 N N . ASN A 1 120 ? -14.532 9.198 25.504 1.00 88.19 120 ASN A N 1
ATOM 915 C CA . ASN A 1 120 ? -15.908 8.906 25.923 1.00 88.19 120 ASN A CA 1
ATOM 916 C C . ASN A 1 120 ? -16.102 7.450 26.376 1.00 88.19 120 ASN A C 1
ATOM 918 O O . ASN A 1 120 ? -17.032 7.141 27.117 1.00 88.19 120 ASN A O 1
ATOM 922 N N . LEU A 1 121 ? -15.188 6.554 26.006 1.00 88.25 121 LEU A N 1
ATOM 923 C CA . LEU A 1 121 ? -15.266 5.140 26.364 1.00 88.25 121 LEU A CA 1
ATOM 924 C C . LEU A 1 121 ? -15.026 4.902 27.865 1.00 88.25 121 LEU A C 1
ATOM 926 O O . LEU A 1 121 ? -15.715 4.103 28.494 1.00 88.25 121 LEU A O 1
ATOM 930 N N . LYS A 1 122 ? -14.088 5.639 28.474 1.00 89.00 122 LYS A N 1
ATOM 931 C CA . LYS A 1 122 ? -13.789 5.538 29.914 1.00 89.00 122 LYS A CA 1
ATOM 932 C C . LYS A 1 122 ? -14.983 5.881 30.823 1.00 89.00 122 LYS A C 1
ATOM 934 O O . LYS A 1 122 ? -15.232 5.102 31.746 1.00 89.00 122 LYS A O 1
ATOM 939 N N . PRO A 1 123 ? -15.694 7.013 30.646 1.00 93.81 123 PRO A N 1
ATOM 940 C CA . PRO A 1 123 ? -16.871 7.314 31.453 1.00 93.81 123 PRO A CA 1
ATOM 941 C C . PRO A 1 123 ? -18.014 6.331 31.179 1.00 93.81 123 PRO A C 1
ATOM 943 O O . PRO A 1 123 ? -18.564 5.808 32.143 1.00 93.81 123 PRO A O 1
ATOM 946 N N . ALA A 1 124 ? -18.282 5.978 29.916 1.00 92.75 124 ALA A N 1
ATOM 947 C CA . ALA A 1 124 ? -19.326 5.009 29.569 1.00 92.75 124 ALA A CA 1
ATOM 948 C C . ALA A 1 124 ? -19.098 3.635 30.232 1.00 92.75 124 ALA A C 1
ATOM 950 O O . ALA A 1 124 ? -20.014 3.052 30.805 1.00 92.75 124 ALA A O 1
ATOM 951 N N . MET A 1 125 ? -17.853 3.139 30.259 1.00 92.19 125 MET A N 1
ATOM 952 C CA . MET A 1 125 ? -17.518 1.897 30.970 1.00 92.19 125 MET A CA 1
ATOM 953 C C . MET A 1 125 ? -17.773 1.984 32.481 1.00 92.19 125 MET A C 1
ATOM 955 O O . MET A 1 125 ? -18.213 1.010 33.096 1.00 92.19 125 MET A O 1
ATOM 959 N N . LYS A 1 126 ? -17.484 3.133 33.103 1.00 93.62 126 LYS A N 1
ATOM 960 C CA . LYS A 1 126 ? -17.747 3.338 34.535 1.00 93.62 126 LYS A CA 1
ATOM 961 C C . LYS A 1 126 ? -19.243 3.377 34.824 1.00 93.62 126 LYS A C 1
ATOM 963 O O . LYS A 1 126 ? -19.669 2.776 35.807 1.00 93.62 126 LYS A O 1
ATOM 968 N N . GLU A 1 127 ? -20.012 4.054 33.981 1.00 95.62 127 GLU A N 1
ATOM 969 C CA . GLU A 1 127 ? -21.465 4.154 34.099 1.00 95.62 127 GLU A CA 1
ATOM 970 C C . GLU A 1 127 ? -22.124 2.774 34.001 1.00 95.62 127 GLU A C 1
ATOM 972 O O . GLU A 1 127 ? -22.816 2.369 34.935 1.00 95.62 127 GLU A O 1
ATOM 977 N N . ILE A 1 128 ? -21.776 1.987 32.977 1.00 96.19 128 ILE A N 1
ATOM 978 C CA . ILE A 1 128 ? -22.255 0.605 32.802 1.00 96.19 128 ILE A CA 1
ATOM 979 C C . ILE A 1 128 ? -21.896 -0.270 34.013 1.00 96.19 128 ILE A C 1
ATOM 981 O O . ILE A 1 128 ? -22.713 -1.058 34.492 1.00 96.19 128 ILE A O 1
ATOM 985 N N . SER A 1 129 ? -20.683 -0.129 34.562 1.00 95.69 129 SER A N 1
ATOM 986 C CA . SER A 1 129 ? -20.276 -0.890 35.751 1.00 95.69 129 SER A CA 1
ATOM 987 C C . SER A 1 129 ? -21.093 -0.514 36.992 1.00 95.69 129 SER A C 1
ATOM 989 O O . SER A 1 129 ? -21.483 -1.384 37.774 1.00 95.69 129 SER A O 1
ATOM 991 N N . GLN A 1 130 ? -21.373 0.776 37.184 1.00 95.56 130 GLN A N 1
ATOM 992 C CA . GLN A 1 130 ? -22.196 1.252 38.294 1.00 95.56 130 GLN A CA 1
ATOM 993 C C . GLN A 1 130 ? -23.653 0.813 38.144 1.00 95.56 130 GLN A C 1
ATOM 995 O O . GLN A 1 130 ? -24.268 0.398 39.126 1.00 95.56 130 GLN A O 1
ATOM 1000 N N . GLU A 1 131 ? -24.194 0.865 36.932 1.00 96.06 131 GLU A N 1
ATOM 1001 C CA . GLU A 1 131 ? -25.542 0.399 36.629 1.00 96.06 131 GLU A CA 1
ATOM 1002 C C . GLU A 1 131 ? -25.681 -1.107 36.866 1.00 96.06 131 GLU A C 1
ATOM 1004 O O . GLU A 1 131 ? -26.583 -1.529 37.589 1.00 96.06 131 GLU A O 1
ATOM 1009 N N . SER A 1 132 ? -24.721 -1.910 36.399 1.00 95.50 132 SER A N 1
ATOM 1010 C CA . SER A 1 132 ? -24.690 -3.353 36.662 1.00 95.50 132 SER A CA 1
ATOM 1011 C C . SER A 1 132 ? -24.740 -3.670 38.159 1.00 95.50 132 SER A C 1
ATOM 1013 O O . SER A 1 132 ? -25.445 -4.593 38.563 1.00 95.50 132 SER A O 1
ATOM 1015 N N . ARG A 1 133 ? -24.038 -2.900 39.003 1.00 96.25 133 ARG A N 1
ATOM 1016 C CA . ARG A 1 133 ? -24.075 -3.078 40.467 1.00 96.25 133 ARG A CA 1
ATOM 1017 C C . ARG A 1 133 ? -25.441 -2.740 41.058 1.00 96.25 133 ARG A C 1
ATOM 1019 O O . ARG A 1 133 ? -25.915 -3.452 41.942 1.00 96.25 133 ARG A O 1
ATOM 1026 N N . LYS A 1 134 ? -26.081 -1.668 40.578 1.00 96.25 134 LYS A N 1
ATOM 1027 C CA . LYS A 1 134 ? -27.433 -1.278 41.013 1.00 96.25 134 LYS A CA 1
ATOM 1028 C C . LYS A 1 134 ? -28.455 -2.353 40.643 1.00 96.25 134 LYS A C 1
ATOM 1030 O O . LYS A 1 134 ? -29.250 -2.746 41.493 1.00 96.25 134 LYS A O 1
ATOM 1035 N N . VAL A 1 135 ? -28.389 -2.868 39.415 1.00 97.06 135 VAL A N 1
ATOM 1036 C CA . VAL A 1 135 ? -29.262 -3.949 38.930 1.00 97.06 135 VAL A CA 1
ATOM 1037 C C . VAL A 1 135 ? -29.047 -5.229 39.734 1.00 97.06 135 VAL A C 1
ATOM 1039 O O . VAL A 1 135 ? -30.015 -5.869 40.138 1.00 97.06 135 VAL A O 1
ATOM 1042 N N . GLU A 1 136 ? -27.799 -5.591 40.036 1.00 96.69 136 GLU A N 1
ATOM 1043 C CA . GLU A 1 136 ? -27.505 -6.772 40.852 1.00 96.69 136 GLU A CA 1
ATOM 1044 C C . GLU A 1 136 ? -28.053 -6.632 42.280 1.00 96.69 136 GLU A C 1
ATOM 1046 O O . GLU A 1 136 ? -28.625 -7.578 42.827 1.00 96.69 136 GLU A O 1
ATOM 1051 N N . HIS A 1 137 ? -27.933 -5.444 42.877 1.00 96.94 137 HIS A N 1
ATOM 1052 C CA . HIS A 1 137 ? -28.497 -5.172 44.195 1.00 96.94 137 HIS A CA 1
ATOM 1053 C C . HIS A 1 137 ? -30.030 -5.245 44.187 1.00 96.94 137 HIS A C 1
ATOM 1055 O O . HIS A 1 137 ? -30.617 -5.931 45.023 1.00 96.94 137 HIS A O 1
ATOM 1061 N N . ALA A 1 138 ? -30.681 -4.624 43.199 1.00 96.69 138 ALA A N 1
ATOM 1062 C CA . ALA A 1 138 ? -32.129 -4.708 43.027 1.00 96.69 138 ALA A CA 1
ATOM 1063 C C . ALA A 1 138 ? -32.593 -6.162 42.844 1.00 96.69 138 ALA A C 1
ATOM 1065 O O . ALA A 1 138 ? -33.542 -6.594 43.496 1.00 96.69 138 ALA A O 1
ATOM 1066 N N . ARG A 1 139 ? -31.875 -6.954 42.038 1.00 96.38 139 ARG A N 1
ATOM 1067 C CA . ARG A 1 139 ? -32.156 -8.382 41.838 1.00 96.38 139 ARG A CA 1
ATOM 1068 C C . ARG A 1 139 ? -32.062 -9.178 43.141 1.00 96.38 139 ARG A C 1
ATOM 1070 O O . ARG A 1 139 ? -32.924 -10.015 43.395 1.00 96.38 139 ARG A O 1
ATOM 1077 N N . LYS A 1 140 ? -31.052 -8.914 43.978 1.00 96.31 140 LYS A N 1
ATOM 1078 C CA . LYS A 1 140 ? -30.914 -9.548 45.303 1.00 96.31 140 LYS A CA 1
ATOM 1079 C C . LYS A 1 140 ? -32.069 -9.174 46.229 1.00 96.31 140 LYS A C 1
ATOM 1081 O O . LYS A 1 140 ? -32.619 -10.058 46.875 1.00 96.31 140 LYS A O 1
ATOM 1086 N N . ASN A 1 141 ? -32.473 -7.906 46.247 1.00 96.06 141 ASN A N 1
ATOM 1087 C CA . ASN A 1 141 ? -33.575 -7.435 47.089 1.00 96.06 141 ASN A CA 1
ATOM 1088 C C . ASN A 1 141 ? -34.915 -8.051 46.665 1.00 96.06 141 ASN A C 1
ATOM 1090 O O . ASN A 1 141 ? -35.670 -8.515 47.515 1.00 96.06 141 ASN A O 1
ATOM 1094 N N . VAL A 1 142 ? -35.184 -8.129 45.356 1.00 96.06 142 VAL A N 1
ATOM 1095 C CA . VAL A 1 142 ? -36.367 -8.825 44.823 1.00 96.06 142 VAL A CA 1
ATOM 1096 C C . VAL A 1 142 ? -36.318 -10.312 45.174 1.00 96.06 142 VAL A C 1
ATOM 1098 O O . VAL A 1 142 ? -37.309 -10.852 45.653 1.00 96.06 142 VAL A O 1
ATOM 1101 N N . GLY A 1 143 ? -35.166 -10.969 45.015 1.00 95.62 143 GLY A N 1
ATOM 1102 C CA . GLY A 1 143 ? -34.995 -12.370 45.409 1.00 95.62 143 GLY A CA 1
ATOM 1103 C C . GLY A 1 143 ? -35.259 -12.608 46.900 1.00 95.62 143 GLY A C 1
ATOM 1104 O O . GLY A 1 143 ? -35.970 -13.542 47.253 1.00 95.62 143 GLY A O 1
ATOM 1105 N N . GLN A 1 144 ? -34.754 -11.736 47.776 1.00 94.88 144 GLN A N 1
ATOM 1106 C CA . GLN A 1 144 ? -35.017 -11.802 49.217 1.00 94.88 144 GLN A CA 1
ATOM 1107 C C . GLN A 1 144 ? -36.489 -11.562 49.559 1.00 94.88 144 GLN A C 1
ATOM 1109 O O . GLN A 1 144 ? -37.023 -12.229 50.442 1.00 94.88 144 GLN A O 1
ATOM 1114 N N . LEU A 1 145 ? -37.152 -10.627 48.874 1.00 94.69 145 LEU A N 1
ATOM 1115 C CA . LEU A 1 145 ? -38.579 -10.377 49.064 1.00 94.69 145 LEU A CA 1
ATOM 1116 C C . LEU A 1 145 ? -39.415 -11.596 48.658 1.00 94.69 145 LEU A C 1
ATOM 1118 O O . LEU A 1 145 ? -40.318 -11.976 49.395 1.00 94.69 145 LEU A O 1
ATOM 1122 N N . LEU A 1 146 ? -39.092 -12.226 47.525 1.00 94.31 146 LEU A N 1
ATOM 1123 C CA . LEU A 1 146 ? -39.762 -13.445 47.069 1.00 94.31 146 LEU A CA 1
ATOM 1124 C C . LEU A 1 146 ? -39.544 -14.618 48.032 1.00 94.31 146 LEU A C 1
ATOM 1126 O O . LEU A 1 146 ? -40.490 -15.355 48.286 1.00 94.31 146 LEU A O 1
ATOM 1130 N N . LEU A 1 147 ? -38.339 -14.768 48.595 1.00 93.19 147 LEU A N 1
ATOM 1131 C CA . LEU A 1 147 ? -38.065 -15.766 49.635 1.00 93.19 147 LEU A CA 1
ATOM 1132 C C . LEU A 1 147 ? -38.918 -15.517 50.883 1.00 93.19 147 LEU A C 1
ATOM 1134 O O . LEU A 1 147 ? -39.629 -16.413 51.314 1.00 93.19 147 LEU A O 1
ATOM 1138 N N . ARG A 1 148 ? -38.939 -14.281 51.400 1.00 91.44 148 ARG A N 1
ATOM 1139 C CA . ARG A 1 148 ? -39.780 -13.930 52.557 1.00 91.44 148 ARG A CA 1
ATOM 1140 C C . ARG A 1 148 ? -41.267 -14.134 52.297 1.00 91.44 148 ARG A C 1
ATOM 1142 O O . ARG A 1 148 ? -41.987 -14.505 53.210 1.00 91.44 148 ARG A O 1
ATOM 1149 N N . TYR A 1 149 ? -41.736 -13.835 51.088 1.00 92.00 149 TYR A N 1
ATOM 1150 C CA . TYR A 1 149 ? -43.129 -14.068 50.723 1.00 92.00 149 TYR A CA 1
ATOM 1151 C C . TYR A 1 149 ? -43.452 -15.564 50.695 1.00 92.00 149 TYR A C 1
ATOM 1153 O O . TYR A 1 149 ? -44.494 -15.957 51.201 1.00 92.00 149 TYR A O 1
ATOM 1161 N N . ASN A 1 150 ? -42.547 -16.386 50.154 1.00 92.00 150 ASN A N 1
ATOM 1162 C CA . ASN A 1 150 ? -42.676 -17.842 50.168 1.00 92.00 150 ASN A CA 1
ATOM 1163 C C . ASN A 1 150 ? -42.726 -18.387 51.605 1.00 92.00 150 ASN A C 1
ATOM 1165 O O . ASN A 1 150 ? -43.606 -19.171 51.910 1.00 92.00 150 ASN A O 1
ATOM 1169 N N . ASP A 1 151 ? -41.873 -17.891 52.504 1.00 88.06 151 ASP A N 1
ATOM 1170 C CA . ASP A 1 151 ? -41.849 -18.324 53.910 1.00 88.06 151 ASP A CA 1
ATOM 1171 C C . ASP A 1 151 ? -43.116 -17.940 54.710 1.00 88.06 151 ASP A C 1
ATOM 1173 O O . ASP A 1 151 ? -43.354 -18.487 55.787 1.00 88.06 151 ASP A O 1
ATOM 1177 N N . PHE A 1 152 ? -43.902 -16.965 54.234 1.00 76.25 152 PHE A N 1
ATOM 1178 C CA . PHE A 1 152 ? -45.124 -16.482 54.895 1.00 76.25 152 PHE A CA 1
ATOM 1179 C C . PHE A 1 152 ? -46.417 -17.144 54.389 1.00 76.25 152 PHE A C 1
ATOM 1181 O O . PHE A 1 152 ? -47.460 -16.953 55.020 1.00 76.25 152 PHE A O 1
ATOM 1188 N N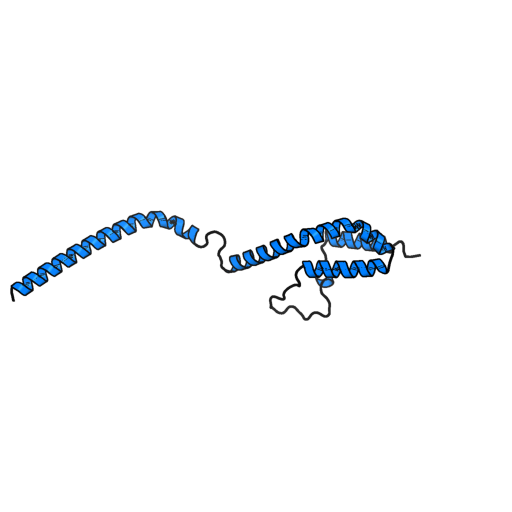 . VAL A 1 153 ? -46.365 -17.859 53.261 1.00 55.31 153 VAL A N 1
ATOM 1189 C CA . VAL A 1 153 ? -47.491 -18.599 52.660 1.00 55.31 153 VAL A CA 1
ATOM 1190 C C . VAL A 1 153 ? -47.396 -20.067 53.048 1.00 55.31 153 VAL A C 1
ATOM 1192 O O . VAL A 1 153 ? -48.442 -20.618 53.457 1.00 55.31 153 VAL A O 1
#

Sequence (153 aa):
MTSSLLPLELRIRILESQLFGVPSSVLSDPNSPSPTSTSARTPAITHRIRNVKQCLDQLGESSDGVKRLLEGYSVKLAMVLEAASDIRGAERDLREIEVLKSRQVEGSGELEQLLPLRPNLKPAMKEISQESRKVEHARKNVGQLLLRYNDFV

Organism: NCBI:txid1296110

Foldseek 3Di:
DCVVCVVVVVVVVVVCCVVPNDPVVVVDDPPDDDDDDDPPPPPQVLVVLVVVVVVLVVVVVVDVVSVVVCVVCVVVSVVCNVCVVVSVVVVVVVVVVVVCVVVCPPDVRCVVVCVVCVVVVVVVVVVVVVVVVVVVVVVVVVVVVVVVVVVVD

InterPro domains:
  IPR009991 Dynactin subunit 3 [PTHR28360] (74-153)

Secondary structure (DSSP, 8-state):
--TTTHHHHHHHHHHHHHHH---TTTSS-TTSPP--SS------HHHHHHHHHHHHHHHHHH-HHHHHHHHHHHHHHHHHHHTHHHHHHHHHHHHHHHHHHHTT-STTTTHHHHGGGHHHHHHHHHHHHHHHHHHHHHHHHHHHHHHHHHHH-

Radius of gyration: 36.43 Å; chains: 1; bounding box: 72×36×109 Å

pLDDT: mean 78.53, std 15.44, range [34.84, 97.06]